Protein AF-A0A372LQ38-F1 (afdb_monomer)

Radius of gyration: 20.8 Å; Cα contacts (8 Å, |Δi|>4): 248; chains: 1; bounding box: 69×53×48 Å

Nearest PDB structures (foldseek):
  4fib-assembly1_A  TM=9.883E-01  e=1.047E-14  Bacillus subtilis subsp. subtilis str. 168
  4mdw-assembly1_A  TM=9.857E-01  e=1.819E-14  Bacillus subtilis subsp. subtilis str. 168
  2ky9-assembly1_A  TM=9.073E-01  e=4.483E-13  Bacillus subtilis
  1wj3-assembly1_A  TM=1.988E-01  e=1.276E+00  Homo sapiens

InterPro domains:
  IPR011438 Domain of unknown function DUF1541 [PF07563] (44-81)
  IPR011438 Domain of unknown function DUF1541 [PF07563] (94-144)

Mean predicted aligned error: 10.84 Å

pLDDT: mean 82.1, std 19.05, range [30.91, 98.69]

Solvent-accessible surface area (backbone atoms only — not comparable to full-atom values): 9388 Å² total; per-residue (Å²): 140,86,84,81,86,76,57,65,64,64,52,48,59,50,51,54,53,50,49,51,51,51,52,51,52,50,33,59,75,68,70,56,68,74,55,70,70,59,55,52,52,60,28,51,60,88,32,65,68,45,81,78,43,77,45,80,45,43,39,28,25,31,30,32,45,31,66,80,54,80,72,70,48,68,66,45,73,52,46,43,52,86,36,33,58,90,57,68,94,70,82,74,54,64,71,40,79,45,38,32,64,42,68,91,50,92,30,37,46,69,14,60,28,33,31,69,39,65,46,79,47,59,38,32,26,29,28,33,43,35,64,78,56,76,72,71,46,68,74,42,76,51,43,46,65,90,80,55,75,83,78,90,78,75,78,87,79,75,134

Foldseek 3Di:
DDDDPPCVVVVVVVVVVVVVVVVVVVCVVVVVPPPPQVVVCQQPVVWDKDFPDKDWFKWFQKWWAFQVGDDIDGRDDTDTQVQWPPRDRDDDDAQDWTAGCDPLDHRRHRIIIGGHDIDGAMWTFIWTATPVHDDIRHRDDTDGPVRDDDDPDDDPPDD

Secondary structure (DSSP, 8-state):
------THHHHHHHHHHHHHHHHHHHHHHTT----HHHHHHHHHTT--EEEEEEEEEEEEEEEE--TT-SSPEEEEEEEEGGGBTT--SSPPPTT-EEEB---SSTT-TT-EEEEEEEEEEEEEEEEE--TT-SSPEEEEEEEEGGG----S-------

Structure (mmCIF, N/CA/C/O backbone):
data_AF-A0A372LQ38-F1
#
_entry.id   AF-A0A372LQ38-F1
#
loop_
_atom_site.group_PDB
_atom_site.id
_atom_site.type_symbol
_atom_site.label_atom_id
_atom_site.label_alt_id
_atom_site.label_comp_id
_atom_site.label_asym_id
_atom_site.label_entity_id
_atom_site.label_seq_id
_atom_site.pdbx_PDB_ins_code
_atom_site.Cartn_x
_atom_site.Cartn_y
_atom_site.Cartn_z
_atom_site.occupancy
_atom_site.B_iso_or_equiv
_atom_site.auth_seq_id
_atom_site.auth_comp_id
_atom_site.auth_asym_id
_atom_site.auth_atom_id
_atom_site.pdbx_PDB_model_num
ATOM 1 N N . MET A 1 1 ? 55.542 -0.717 -21.250 1.00 41.38 1 MET A N 1
ATOM 2 C CA . MET A 1 1 ? 54.112 -1.071 -21.352 1.00 41.38 1 MET A CA 1
ATOM 3 C C . MET A 1 1 ? 53.350 0.115 -20.792 1.00 41.38 1 MET A C 1
ATOM 5 O O . MET A 1 1 ? 53.555 0.439 -19.631 1.00 41.38 1 MET A O 1
ATOM 9 N N . THR A 1 2 ? 52.625 0.840 -21.639 1.00 30.91 2 THR A N 1
ATOM 10 C CA . THR A 1 2 ? 52.005 2.127 -21.291 1.00 30.91 2 THR A CA 1
ATOM 11 C C . THR A 1 2 ? 50.496 1.926 -21.260 1.00 30.91 2 THR A C 1
ATOM 13 O O . THR A 1 2 ? 49.930 1.499 -22.263 1.00 30.91 2 THR A O 1
ATOM 16 N N . LEU A 1 3 ? 49.861 2.185 -20.116 1.00 42.00 3 LEU A N 1
ATOM 17 C CA . LEU A 1 3 ? 48.405 2.173 -19.960 1.00 42.00 3 LEU A CA 1
ATOM 18 C C . LEU A 1 3 ? 47.891 3.613 -20.042 1.00 42.00 3 LEU A C 1
ATOM 20 O O . LEU A 1 3 ? 48.423 4.498 -19.376 1.00 42.00 3 LEU A O 1
ATOM 24 N N . VAL A 1 4 ? 46.874 3.836 -20.873 1.00 45.78 4 VAL A N 1
ATOM 25 C CA . VAL A 1 4 ? 46.164 5.115 -20.982 1.00 45.78 4 VAL A CA 1
ATOM 26 C C . VAL A 1 4 ? 44.963 5.054 -20.042 1.00 45.78 4 VAL A C 1
ATOM 28 O O . VAL A 1 4 ? 44.127 4.162 -20.178 1.00 45.78 4 VAL A O 1
ATOM 31 N N . LEU A 1 5 ? 44.878 5.982 -19.084 1.00 44.47 5 LEU A N 1
ATOM 32 C CA . LEU A 1 5 ? 43.675 6.157 -18.271 1.00 44.47 5 LEU A CA 1
ATOM 33 C C . LEU A 1 5 ? 42.559 6.715 -19.158 1.00 44.47 5 LEU A C 1
ATOM 35 O O . LEU A 1 5 ? 42.638 7.849 -19.628 1.00 44.47 5 LEU A O 1
ATOM 39 N N . ASN A 1 6 ? 41.520 5.913 -19.381 1.00 48.53 6 ASN A N 1
ATOM 40 C CA . ASN A 1 6 ? 40.315 6.346 -20.072 1.00 48.53 6 ASN A CA 1
ATOM 41 C C . ASN A 1 6 ? 39.362 6.997 -19.056 1.00 48.53 6 ASN A C 1
ATOM 43 O O . ASN A 1 6 ? 38.498 6.340 -18.484 1.00 48.53 6 ASN A O 1
ATOM 47 N N . VAL A 1 7 ? 39.583 8.284 -18.779 1.00 51.53 7 VAL A N 1
ATOM 48 C CA . VAL A 1 7 ? 38.800 9.074 -17.806 1.00 51.53 7 VAL A CA 1
ATOM 49 C C . VAL A 1 7 ? 37.419 9.477 -18.342 1.00 51.53 7 VAL A C 1
ATOM 51 O O . VAL A 1 7 ? 36.613 10.018 -17.594 1.00 51.53 7 VAL A O 1
ATOM 54 N N . SER A 1 8 ? 37.129 9.222 -19.624 1.00 51.25 8 SER A N 1
ATOM 55 C CA . SER A 1 8 ? 35.902 9.678 -20.285 1.00 51.25 8 SER A CA 1
ATOM 56 C C . SER A 1 8 ? 34.632 9.064 -19.701 1.00 51.25 8 SER A C 1
ATOM 58 O O . SER A 1 8 ? 33.659 9.791 -19.544 1.00 51.25 8 SER A O 1
ATOM 60 N N . ASN A 1 9 ? 34.645 7.787 -19.301 1.00 46.69 9 ASN A N 1
ATOM 61 C CA . ASN A 1 9 ? 33.485 7.191 -18.623 1.00 46.69 9 ASN A CA 1
ATOM 62 C C . ASN A 1 9 ? 33.247 7.849 -17.256 1.00 46.69 9 ASN A C 1
ATOM 64 O O . ASN A 1 9 ? 32.128 8.222 -16.937 1.00 46.69 9 ASN A O 1
ATOM 68 N N . HIS A 1 10 ? 34.322 8.111 -16.507 1.00 50.03 10 HIS A N 1
ATOM 69 C CA . HIS A 1 10 ? 34.240 8.705 -15.172 1.00 50.03 10 HIS A CA 1
ATOM 70 C C . HIS A 1 10 ? 33.751 10.169 -15.185 1.00 50.03 10 HIS A C 1
ATOM 72 O O . HIS A 1 10 ? 33.212 10.651 -14.190 1.00 50.03 10 HIS A O 1
ATOM 78 N N . LEU A 1 11 ? 33.950 10.888 -16.297 1.00 44.06 11 LEU A N 1
ATOM 79 C CA . LEU A 1 11 ? 33.449 12.254 -16.491 1.00 44.06 11 LEU A CA 1
ATOM 80 C C . LEU A 1 11 ? 31.972 12.292 -16.907 1.00 44.06 11 LEU A C 1
ATOM 82 O O . LEU A 1 11 ? 31.288 13.251 -16.564 1.00 44.06 11 LEU A O 1
ATOM 86 N N . ILE A 1 12 ? 31.491 11.275 -17.629 1.00 53.12 12 ILE A N 1
ATOM 87 C CA . ILE A 1 12 ? 30.082 11.158 -18.032 1.00 53.12 12 ILE A CA 1
ATOM 88 C C . ILE A 1 12 ? 29.225 10.798 -16.816 1.00 53.12 12 ILE A C 1
ATOM 90 O O . ILE A 1 12 ? 28.270 11.511 -16.532 1.00 53.12 12 ILE A O 1
ATOM 94 N N . ASP A 1 13 ? 29.648 9.804 -16.029 1.00 47.69 13 ASP A N 1
ATOM 95 C CA . ASP A 1 13 ? 28.944 9.400 -14.802 1.00 47.69 13 ASP A CA 1
ATOM 96 C C . ASP A 1 13 ? 28.823 10.569 -13.801 1.00 47.69 13 ASP A C 1
ATOM 98 O O . ASP A 1 13 ? 27.818 10.724 -13.110 1.00 47.69 13 ASP A O 1
ATOM 102 N N . TYR A 1 14 ? 29.841 11.438 -13.749 1.00 54.41 14 TYR A N 1
ATOM 103 C CA . TYR A 1 14 ? 29.825 12.642 -12.914 1.00 54.41 14 TYR A CA 1
ATOM 104 C C . TYR A 1 14 ? 28.870 13.721 -13.447 1.00 54.41 14 TYR A C 1
ATOM 106 O O . TYR A 1 14 ? 28.232 14.418 -12.663 1.00 54.41 14 TYR A O 1
ATOM 114 N N . ALA A 1 15 ? 28.756 13.871 -14.768 1.00 51.50 15 ALA A N 1
ATOM 115 C CA . ALA A 1 15 ? 27.856 14.845 -15.379 1.00 51.50 15 ALA A CA 1
ATOM 116 C C . ALA A 1 15 ? 26.380 14.445 -15.227 1.00 51.50 15 ALA A C 1
ATOM 118 O O . ALA A 1 15 ? 25.557 15.313 -14.940 1.00 51.50 15 ALA A O 1
ATOM 119 N N . ASP A 1 16 ? 26.061 13.155 -15.356 1.00 56.25 16 ASP A N 1
ATOM 120 C CA . ASP A 1 16 ? 24.701 12.641 -15.155 1.00 56.25 16 ASP A CA 1
ATOM 121 C C . ASP A 1 16 ? 24.282 12.745 -13.680 1.00 56.25 16 ASP A C 1
ATOM 123 O O . ASP A 1 16 ? 23.203 13.254 -13.381 1.00 56.25 16 ASP A O 1
ATOM 127 N N . SER A 1 17 ? 25.178 12.399 -12.745 1.00 51.78 17 SER A N 1
ATOM 128 C CA . SER A 1 17 ? 24.930 12.563 -11.303 1.00 51.78 17 SER A CA 1
ATOM 129 C C . SER A 1 17 ? 24.706 14.027 -10.901 1.00 51.78 17 SER A C 1
ATOM 131 O O . SER A 1 17 ? 23.815 14.317 -10.104 1.00 51.78 17 SER A O 1
ATOM 133 N N . LEU A 1 18 ? 25.471 14.966 -11.469 1.00 60.25 18 LEU A N 1
ATOM 134 C CA . LEU A 1 18 ? 25.265 16.397 -11.228 1.00 60.25 18 LEU A CA 1
ATOM 135 C C . LEU A 1 18 ? 23.969 16.918 -11.858 1.00 60.25 18 LEU A C 1
ATOM 137 O O . LEU A 1 18 ? 23.352 17.834 -11.316 1.00 60.25 18 LEU A O 1
ATOM 141 N N . ALA A 1 19 ? 23.557 16.373 -13.004 1.00 61.44 19 ALA A N 1
ATOM 142 C CA . ALA A 1 19 ? 22.296 16.744 -13.634 1.00 61.44 19 ALA A CA 1
ATOM 143 C C . ALA A 1 19 ? 21.099 16.305 -12.779 1.00 61.44 19 ALA A C 1
ATOM 145 O O . ALA A 1 19 ? 20.180 17.103 -12.590 1.00 61.44 19 ALA A O 1
ATOM 146 N N . GLU A 1 20 ? 21.133 15.097 -12.210 1.00 64.19 20 GLU A N 1
ATOM 147 C CA . GLU A 1 20 ? 20.125 14.629 -11.250 1.00 64.19 20 GLU A CA 1
ATOM 148 C C . GLU A 1 20 ? 20.079 15.518 -10.000 1.00 64.19 20 GLU A C 1
ATOM 150 O O . GLU A 1 20 ? 19.007 15.999 -9.640 1.00 64.19 20 GLU A O 1
ATOM 155 N N . GLU A 1 21 ? 21.231 15.839 -9.399 1.00 65.06 21 GLU A N 1
ATOM 156 C CA . GLU A 1 21 ? 21.298 16.688 -8.198 1.00 65.06 21 GLU A CA 1
ATOM 157 C C . GLU A 1 21 ? 20.761 18.110 -8.453 1.00 65.06 21 GLU A C 1
ATOM 159 O O . GLU A 1 21 ? 20.059 18.682 -7.615 1.00 65.06 21 GLU A O 1
ATOM 164 N N . ILE A 1 22 ? 21.037 18.689 -9.629 1.00 68.31 22 ILE A N 1
ATOM 165 C CA . ILE A 1 22 ? 20.505 20.003 -10.023 1.00 68.31 22 ILE A CA 1
ATOM 166 C C . ILE A 1 22 ? 18.991 19.938 -10.237 1.00 68.31 22 ILE A C 1
ATOM 168 O O . ILE A 1 22 ? 18.281 20.850 -9.808 1.00 68.31 22 ILE A O 1
ATOM 172 N N . VAL A 1 23 ? 18.482 18.895 -10.894 1.00 67.25 23 VAL A N 1
ATOM 173 C CA . VAL A 1 23 ? 17.040 18.723 -11.122 1.00 67.25 23 VAL A CA 1
ATOM 174 C C . VAL A 1 23 ? 16.309 18.542 -9.792 1.00 67.25 23 VAL A C 1
ATOM 176 O O . VAL A 1 23 ? 15.322 19.241 -9.554 1.00 67.25 23 VAL A O 1
ATOM 179 N N . ASP A 1 24 ? 16.828 17.703 -8.898 1.00 62.91 24 ASP A N 1
ATOM 180 C CA . ASP A 1 24 ? 16.273 17.501 -7.557 1.00 62.91 24 ASP A CA 1
ATOM 181 C C . ASP A 1 24 ? 16.332 18.784 -6.720 1.00 62.91 24 ASP A C 1
ATOM 183 O O . ASP A 1 24 ? 15.339 19.171 -6.098 1.00 62.91 24 ASP A O 1
ATOM 187 N N . GLY A 1 25 ? 17.452 19.511 -6.767 1.00 64.56 25 GLY A N 1
ATOM 188 C CA . GLY A 1 25 ? 17.605 20.798 -6.090 1.00 64.56 25 GLY A CA 1
ATOM 189 C C . GLY A 1 25 ? 16.611 21.853 -6.586 1.00 64.56 25 GLY A C 1
ATOM 190 O O . GLY A 1 25 ? 16.020 22.582 -5.783 1.00 64.56 25 GLY A O 1
ATOM 191 N N . VAL A 1 26 ? 16.369 21.918 -7.899 1.00 63.25 26 VAL A N 1
ATOM 192 C CA . VAL A 1 26 ? 15.379 22.828 -8.494 1.00 63.25 26 VAL A CA 1
ATOM 193 C C . VAL A 1 26 ? 13.958 22.422 -8.095 1.00 63.25 26 VAL A C 1
ATOM 195 O O . VAL A 1 26 ? 13.204 23.284 -7.641 1.00 63.25 26 VAL A O 1
ATOM 198 N N . LEU A 1 27 ? 13.601 21.137 -8.175 1.00 58.72 27 LEU A N 1
ATOM 199 C CA . LEU A 1 27 ? 12.281 20.629 -7.776 1.00 58.72 27 LEU A CA 1
ATOM 200 C C . LEU A 1 27 ? 11.974 20.925 -6.303 1.00 58.72 27 LEU A C 1
ATOM 202 O O . LEU A 1 27 ? 10.906 21.461 -5.988 1.00 58.72 27 LEU A O 1
ATOM 206 N N . HIS A 1 28 ? 12.939 20.670 -5.418 1.00 57.31 28 HIS A N 1
ATOM 207 C CA . HIS A 1 28 ? 12.816 20.950 -3.990 1.00 57.31 28 HIS A CA 1
ATOM 208 C C . HIS A 1 28 ? 12.699 22.460 -3.717 1.00 57.31 28 HIS A C 1
ATOM 210 O O . HIS A 1 28 ? 11.835 22.897 -2.954 1.00 57.31 28 HIS A O 1
ATOM 216 N N . SER A 1 29 ? 13.480 23.298 -4.414 1.00 52.66 29 SER A N 1
ATOM 217 C CA . SER A 1 29 ? 13.395 24.764 -4.284 1.00 52.66 29 SER A CA 1
ATOM 218 C C . SER A 1 29 ? 12.052 25.344 -4.748 1.00 52.66 29 SER A C 1
ATOM 220 O O . SER A 1 29 ? 11.601 26.368 -4.229 1.00 52.66 29 SER A O 1
ATOM 222 N N . MET A 1 30 ? 11.381 24.670 -5.687 1.00 59.19 30 MET A N 1
ATOM 223 C CA . MET A 1 30 ? 10.063 25.051 -6.194 1.00 59.19 30 MET A CA 1
ATOM 224 C C . MET A 1 30 ? 8.905 24.483 -5.358 1.00 59.19 30 MET A C 1
ATOM 226 O O . MET A 1 30 ? 7.751 24.750 -5.691 1.00 59.19 30 MET A O 1
ATOM 230 N N . LYS A 1 31 ? 9.184 23.728 -4.278 1.00 52.81 31 LYS A N 1
ATOM 231 C CA . LYS A 1 31 ? 8.193 22.932 -3.522 1.00 52.81 31 LYS A CA 1
ATOM 232 C C . LYS A 1 31 ? 7.341 22.029 -4.421 1.00 52.81 31 LYS A C 1
ATOM 234 O O . LYS A 1 31 ? 6.197 21.721 -4.098 1.00 52.81 31 LYS A O 1
ATOM 239 N N . LEU A 1 32 ? 7.884 21.629 -5.566 1.00 50.25 32 LEU A N 1
ATOM 240 C CA . LEU A 1 32 ? 7.255 20.675 -6.468 1.00 50.25 32 LEU A CA 1
ATOM 241 C C . LEU A 1 32 ? 7.757 19.286 -6.084 1.00 50.25 32 LEU A C 1
ATOM 243 O O . LEU A 1 32 ? 8.440 18.613 -6.853 1.00 50.25 32 LEU A O 1
ATOM 247 N N . GLU A 1 33 ? 7.459 18.871 -4.856 1.00 59.31 33 GLU A N 1
ATOM 248 C CA . GLU A 1 33 ? 7.638 17.478 -4.474 1.00 59.31 33 GLU A CA 1
ATOM 249 C C . GLU A 1 33 ? 6.473 16.700 -5.073 1.00 59.31 33 GLU A C 1
ATOM 251 O O . GLU A 1 33 ? 5.347 16.763 -4.588 1.00 59.31 33 GLU A O 1
ATOM 256 N N . ILE A 1 34 ? 6.737 16.006 -6.182 1.00 63.06 34 ILE A N 1
ATOM 257 C CA . ILE A 1 34 ? 5.795 15.017 -6.708 1.00 63.06 34 ILE A CA 1
ATOM 258 C C . ILE A 1 34 ? 5.594 13.984 -5.590 1.00 63.06 34 ILE A C 1
ATOM 260 O O . ILE A 1 34 ? 6.599 13.390 -5.168 1.00 63.06 34 ILE A O 1
ATOM 264 N N . PRO A 1 35 ? 4.356 13.767 -5.103 1.00 69.88 35 PRO A N 1
ATOM 265 C CA . PRO A 1 35 ? 4.084 12.795 -4.056 1.00 69.88 35 PRO A CA 1
ATOM 266 C C . PRO A 1 35 ? 4.719 11.449 -4.401 1.00 69.88 35 PRO A C 1
ATOM 268 O O . PRO A 1 35 ? 4.655 11.001 -5.548 1.00 69.88 35 PRO A O 1
ATOM 271 N N . GLN A 1 36 ? 5.338 10.789 -3.419 1.00 69.81 36 GLN A N 1
ATOM 272 C CA . GLN A 1 36 ? 6.037 9.516 -3.636 1.00 69.81 36 GLN A CA 1
ATOM 273 C C . GLN A 1 36 ? 5.151 8.482 -4.357 1.00 69.81 36 GLN A C 1
ATOM 275 O O . GLN A 1 36 ? 5.620 7.792 -5.260 1.00 69.81 36 GLN A O 1
ATOM 280 N N . LEU A 1 37 ? 3.855 8.470 -4.032 1.00 68.06 37 LEU A N 1
ATOM 281 C CA . LEU A 1 37 ? 2.839 7.640 -4.677 1.00 68.06 37 LEU A CA 1
ATOM 282 C C . LEU A 1 37 ? 2.731 7.879 -6.197 1.00 68.06 37 LEU A C 1
ATOM 284 O O . LEU A 1 37 ? 2.647 6.928 -6.971 1.00 68.06 37 LEU A O 1
ATOM 288 N N . GLU A 1 38 ? 2.764 9.135 -6.651 1.00 69.12 38 GLU A N 1
ATOM 289 C CA . GLU A 1 38 ? 2.682 9.464 -8.082 1.00 69.12 38 GLU A CA 1
ATOM 290 C C . GLU A 1 38 ? 3.960 9.060 -8.827 1.00 69.12 38 GLU A C 1
ATOM 292 O O . GLU A 1 38 ? 3.899 8.583 -9.965 1.00 69.12 38 GLU A O 1
ATOM 297 N N . LYS A 1 39 ? 5.125 9.192 -8.176 1.00 73.62 39 LYS A N 1
ATOM 298 C CA . LYS A 1 39 ? 6.401 8.718 -8.734 1.00 73.62 39 LYS A CA 1
ATOM 299 C C . LYS A 1 39 ? 6.377 7.205 -8.950 1.00 73.62 39 LYS A C 1
ATOM 301 O O . LYS A 1 39 ? 6.825 6.734 -9.993 1.00 73.62 39 LYS A O 1
ATOM 306 N N . GLU A 1 40 ? 5.847 6.442 -7.999 1.00 75.00 40 GLU A N 1
ATOM 307 C CA . GLU A 1 40 ? 5.742 4.984 -8.108 1.00 75.00 40 GLU A CA 1
ATOM 308 C C . GLU A 1 40 ? 4.838 4.557 -9.272 1.00 75.00 40 GLU A C 1
ATOM 310 O O . GLU A 1 40 ? 5.264 3.790 -10.140 1.00 75.00 40 GLU A O 1
ATOM 315 N N . GLN A 1 41 ? 3.647 5.152 -9.381 1.00 76.31 41 GLN A N 1
ATOM 316 C CA . GLN A 1 41 ? 2.724 4.889 -10.490 1.00 76.31 41 GLN A CA 1
ATOM 317 C C . GLN A 1 41 ? 3.343 5.212 -11.857 1.00 76.31 41 GLN A C 1
ATOM 319 O O . GLN A 1 41 ? 3.189 4.443 -12.811 1.00 76.31 41 GLN A O 1
ATOM 324 N N . ALA A 1 42 ? 4.082 6.321 -11.964 1.00 79.50 42 ALA A N 1
ATOM 325 C CA . ALA A 1 42 ? 4.763 6.700 -13.200 1.00 79.50 42 ALA A CA 1
ATOM 326 C C . ALA A 1 42 ? 5.829 5.674 -13.623 1.00 79.50 42 ALA A C 1
ATOM 328 O O . ALA A 1 42 ? 5.962 5.397 -14.814 1.00 79.50 42 ALA A O 1
ATOM 329 N N . ARG A 1 43 ? 6.547 5.074 -12.663 1.00 84.06 43 ARG A N 1
ATOM 330 C CA . ARG A 1 43 ? 7.577 4.050 -12.919 1.00 84.06 43 ARG A CA 1
ATOM 331 C C . ARG A 1 43 ? 6.995 2.721 -13.398 1.00 84.06 43 ARG A C 1
ATOM 333 O O . ARG A 1 43 ? 7.658 2.012 -14.154 1.00 84.06 43 ARG A O 1
ATOM 340 N N . MET A 1 44 ? 5.800 2.370 -12.928 1.00 88.06 44 MET A N 1
ATOM 341 C CA . MET A 1 44 ? 5.145 1.088 -13.216 1.00 88.06 44 MET A CA 1
ATOM 342 C C . MET A 1 44 ? 4.305 1.107 -14.491 1.00 88.06 44 MET A C 1
ATOM 344 O O . MET A 1 44 ? 4.090 0.064 -15.106 1.00 88.06 44 MET A O 1
ATOM 348 N N . LYS A 1 45 ? 3.810 2.276 -14.907 1.00 87.50 45 LYS A N 1
ATOM 349 C CA . LYS A 1 45 ? 2.903 2.383 -16.052 1.00 87.50 45 LYS A CA 1
ATOM 350 C C . LYS A 1 45 ? 3.548 1.841 -17.332 1.00 87.50 45 LYS A C 1
ATOM 352 O O . LYS A 1 45 ? 4.490 2.432 -17.856 1.00 87.50 45 LYS A O 1
ATOM 357 N N . GLY A 1 46 ? 2.992 0.743 -17.847 1.00 88.94 46 GLY A N 1
ATOM 358 C CA . GLY A 1 46 ? 3.475 0.062 -19.053 1.00 88.94 46 GLY A CA 1
ATOM 359 C C . GLY A 1 46 ? 4.749 -0.762 -18.851 1.00 88.94 46 GLY A C 1
ATOM 360 O O . GLY A 1 46 ? 5.322 -1.222 -19.835 1.00 88.94 46 GLY A O 1
ATOM 361 N N . ALA A 1 47 ? 5.212 -0.932 -17.610 1.00 91.62 47 ALA A N 1
ATOM 362 C CA . ALA A 1 47 ? 6.353 -1.781 -17.311 1.00 91.62 47 ALA A CA 1
ATOM 363 C C . ALA A 1 47 ? 5.997 -3.252 -17.540 1.00 91.62 47 ALA A C 1
ATOM 365 O O . ALA A 1 47 ? 4.949 -3.727 -17.101 1.00 91.62 47 ALA A O 1
ATOM 366 N N . GLU A 1 48 ? 6.901 -3.993 -18.178 1.00 91.25 48 GLU A N 1
ATOM 367 C CA . GLU A 1 48 ? 6.803 -5.447 -18.208 1.00 91.25 48 GLU A CA 1
ATOM 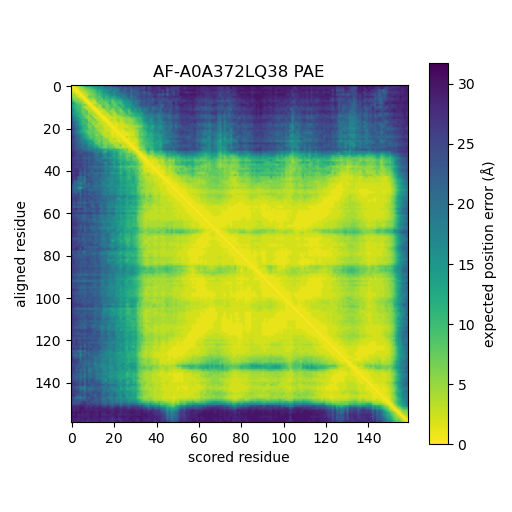368 C C . GLU A 1 48 ? 7.073 -6.002 -16.806 1.00 91.25 48 GLU A C 1
ATOM 370 O O . GLU A 1 48 ? 8.126 -5.753 -16.203 1.00 91.25 48 GLU A O 1
ATOM 375 N N . ALA A 1 49 ? 6.106 -6.761 -16.296 1.00 93.56 49 ALA A N 1
ATOM 376 C CA . ALA A 1 49 ? 6.134 -7.341 -14.966 1.00 93.56 49 ALA A CA 1
ATOM 377 C C . ALA A 1 49 ? 6.081 -8.874 -15.027 1.00 93.56 49 ALA A C 1
ATOM 379 O O . ALA A 1 49 ? 5.460 -9.472 -15.905 1.00 93.56 49 ALA A O 1
ATOM 380 N N . THR A 1 50 ? 6.731 -9.528 -14.071 1.00 95.62 50 THR A N 1
ATOM 381 C CA . THR A 1 50 ? 6.667 -10.974 -13.844 1.00 95.62 50 THR A CA 1
ATOM 382 C C . THR A 1 50 ? 5.990 -11.218 -12.505 1.00 95.62 50 THR A C 1
ATOM 384 O O . THR A 1 50 ? 6.474 -10.736 -11.485 1.00 95.62 50 THR A O 1
ATOM 387 N N . ILE A 1 51 ? 4.903 -11.989 -12.492 1.00 95.75 51 ILE A N 1
ATOM 388 C CA . ILE A 1 51 ? 4.250 -12.409 -11.249 1.00 95.75 51 ILE A CA 1
ATOM 389 C C . ILE A 1 51 ? 5.167 -13.400 -10.526 1.00 95.75 51 ILE A C 1
ATOM 391 O O . ILE A 1 51 ? 5.507 -14.450 -11.071 1.00 95.75 51 ILE A O 1
ATOM 395 N N . VAL A 1 52 ? 5.563 -13.060 -9.301 1.00 97.06 52 VAL A N 1
ATOM 396 C CA . VAL A 1 52 ? 6.411 -13.893 -8.430 1.00 97.06 52 VAL A CA 1
ATOM 397 C C . VAL A 1 52 ? 5.642 -14.467 -7.237 1.00 97.06 52 VAL A C 1
ATOM 399 O O . VAL A 1 52 ? 6.133 -15.377 -6.572 1.00 97.06 52 VAL A O 1
ATOM 402 N N . GLY A 1 53 ? 4.418 -13.991 -6.997 1.00 95.38 53 GLY A N 1
ATOM 403 C CA . GLY A 1 53 ? 3.495 -14.536 -6.007 1.00 95.38 53 GLY A CA 1
ATOM 404 C C . GLY A 1 53 ? 2.056 -14.109 -6.284 1.00 95.38 53 GLY A C 1
ATOM 405 O O . GLY A 1 53 ? 1.827 -13.041 -6.850 1.00 95.38 53 GLY A O 1
ATOM 406 N N . ALA A 1 54 ? 1.104 -14.950 -5.890 1.00 96.69 54 ALA A N 1
ATOM 407 C CA . ALA A 1 54 ? -0.330 -14.692 -5.976 1.00 96.69 54 ALA A CA 1
ATOM 408 C C . ALA A 1 54 ? -0.993 -15.191 -4.690 1.00 96.69 54 ALA A C 1
ATOM 410 O O . ALA A 1 54 ? -0.708 -16.309 -4.249 1.00 96.69 54 ALA A O 1
ATOM 411 N N . TYR A 1 55 ? -1.842 -14.363 -4.091 1.00 95.44 55 TYR A N 1
ATOM 412 C CA . TYR A 1 55 ? -2.431 -14.617 -2.780 1.00 95.44 55 TYR A CA 1
ATOM 413 C C . TYR A 1 55 ? -3.897 -14.196 -2.781 1.00 95.44 55 TYR A C 1
ATOM 415 O O . TYR A 1 55 ? -4.227 -13.117 -3.264 1.00 95.44 55 TYR A O 1
ATOM 423 N N . ASP A 1 56 ? -4.766 -15.024 -2.211 1.00 96.88 56 ASP A N 1
ATOM 424 C CA . ASP A 1 56 ? -6.158 -14.652 -1.964 1.00 96.88 56 ASP A CA 1
ATOM 425 C C . ASP A 1 56 ? -6.261 -14.063 -0.557 1.00 96.88 56 ASP A C 1
ATOM 427 O O . ASP A 1 56 ? -6.022 -14.754 0.433 1.00 96.88 56 ASP A O 1
ATOM 431 N N . THR A 1 57 ? -6.598 -12.781 -0.464 1.00 97.19 57 THR A N 1
ATOM 432 C CA . THR A 1 57 ? -6.716 -12.060 0.811 1.00 97.19 57 THR A CA 1
ATOM 433 C C . THR A 1 57 ? -7.732 -10.922 0.682 1.00 97.19 57 THR A C 1
ATOM 435 O O . THR A 1 57 ? -8.355 -10.737 -0.367 1.00 97.19 57 THR A O 1
ATOM 438 N N . THR A 1 58 ? -7.964 -10.185 1.766 1.00 97.75 58 THR A N 1
ATOM 439 C CA . THR A 1 58 ? -8.640 -8.888 1.678 1.00 97.75 58 THR A CA 1
ATOM 440 C C . THR A 1 58 ? -7.601 -7.803 1.456 1.00 97.75 58 THR A C 1
ATOM 442 O O . THR A 1 58 ? -6.647 -7.688 2.224 1.00 97.75 58 THR A O 1
ATOM 445 N N . VAL A 1 59 ? -7.805 -7.008 0.414 1.00 97.56 59 VAL A N 1
ATOM 446 C CA . VAL A 1 59 ? -6.992 -5.845 0.077 1.00 97.56 59 VAL A CA 1
ATOM 447 C C . VAL A 1 59 ? -7.708 -4.578 0.531 1.00 97.56 59 VAL A C 1
ATOM 449 O O . VAL A 1 59 ? -8.940 -4.484 0.483 1.00 97.56 59 VAL A O 1
ATOM 452 N N . TYR A 1 60 ? -6.928 -3.588 0.944 1.00 98.06 60 TYR A N 1
ATOM 453 C CA . TYR A 1 60 ? -7.424 -2.304 1.409 1.00 98.06 60 TYR A CA 1
ATOM 454 C C . TYR A 1 60 ? -6.713 -1.157 0.708 1.00 98.06 60 TYR A C 1
ATOM 456 O O . TYR A 1 60 ? -5.489 -1.173 0.543 1.00 98.06 60 TYR A O 1
ATOM 464 N N . ALA A 1 61 ? -7.484 -0.129 0.359 1.00 97.50 61 ALA A N 1
ATOM 465 C CA . ALA A 1 61 ? -6.924 1.205 0.205 1.00 97.50 61 ALA A CA 1
ATOM 466 C C . ALA A 1 61 ? -7.015 1.923 1.549 1.00 97.50 61 ALA A C 1
ATOM 468 O O . ALA A 1 61 ? -8.059 1.856 2.207 1.00 97.50 61 ALA A O 1
ATOM 469 N N . VAL A 1 62 ? -5.938 2.591 1.956 1.00 97.94 62 VAL A N 1
ATOM 470 C CA . VAL A 1 62 ? -5.852 3.225 3.274 1.00 97.94 62 VAL A CA 1
ATOM 471 C C . VAL A 1 62 ? -5.363 4.662 3.211 1.00 97.94 62 VAL A C 1
ATOM 473 O O . VAL A 1 62 ? -4.541 5.037 2.374 1.00 97.94 62 VAL A O 1
ATOM 476 N N . SER A 1 63 ? -5.820 5.457 4.170 1.00 97.69 63 SER A N 1
ATOM 477 C CA . SER A 1 63 ? -5.381 6.832 4.373 1.00 97.69 63 SER A CA 1
ATOM 478 C C . SER A 1 63 ? -4.698 6.964 5.728 1.00 97.69 63 SER A C 1
ATOM 480 O O . SER A 1 63 ? -5.300 6.641 6.750 1.00 97.69 63 SER A O 1
ATOM 482 N N . TYR A 1 64 ? -3.469 7.477 5.769 1.00 97.06 64 TYR A N 1
ATOM 483 C CA . TYR A 1 64 ? -2.670 7.553 6.996 1.00 97.06 64 TYR A CA 1
ATOM 484 C C . TYR A 1 64 ? -1.724 8.755 7.002 1.00 97.06 64 TYR A C 1
ATOM 486 O O . TYR A 1 64 ? -1.375 9.308 5.960 1.00 97.06 64 TYR A O 1
ATOM 494 N N . THR A 1 65 ? -1.298 9.160 8.195 1.00 95.69 65 THR A N 1
ATOM 495 C CA . THR A 1 65 ? -0.209 10.130 8.363 1.00 95.69 65 THR A CA 1
ATOM 496 C C . THR A 1 65 ? 1.070 9.363 8.701 1.00 95.69 65 THR A C 1
ATOM 498 O O . THR A 1 65 ? 1.032 8.583 9.658 1.00 95.69 65 THR A O 1
ATOM 501 N N . PRO A 1 66 ? 2.183 9.554 7.967 1.00 96.38 66 PRO A N 1
ATOM 502 C CA . PRO A 1 66 ? 3.421 8.835 8.245 1.00 96.38 66 PRO A CA 1
ATOM 503 C C . PRO A 1 66 ? 3.931 9.080 9.670 1.00 96.38 66 PRO A C 1
ATOM 505 O O . PRO A 1 66 ? 3.823 10.183 10.212 1.00 96.38 66 PRO A O 1
ATOM 508 N N . THR A 1 67 ? 4.523 8.060 10.286 1.00 97.19 67 THR A N 1
ATOM 509 C CA . THR A 1 67 ? 5.093 8.133 11.643 1.00 97.19 67 THR A CA 1
ATOM 510 C C . THR A 1 67 ? 6.312 9.049 11.727 1.00 97.19 67 THR A C 1
ATOM 512 O O . THR A 1 67 ? 6.610 9.584 12.795 1.00 97.19 67 THR A O 1
ATOM 515 N N . THR A 1 68 ? 6.979 9.283 10.599 1.00 94.31 68 THR A N 1
ATOM 516 C CA . THR A 1 68 ? 8.072 10.247 10.425 1.00 94.31 68 THR A CA 1
ATOM 517 C C . THR A 1 68 ? 7.583 11.699 10.307 1.00 94.31 68 THR A C 1
ATOM 519 O O . THR A 1 68 ? 8.398 12.621 10.316 1.00 94.31 68 THR A O 1
ATOM 522 N N . GLY A 1 69 ? 6.264 11.926 10.265 1.00 89.94 69 GLY A N 1
ATOM 523 C CA . GLY A 1 69 ? 5.644 13.223 9.994 1.00 89.94 69 GLY A CA 1
ATOM 524 C C . GLY A 1 69 ? 5.419 13.466 8.498 1.00 89.94 69 GLY A C 1
ATOM 525 O O . GLY A 1 69 ? 5.609 12.579 7.675 1.00 89.94 69 GLY A O 1
ATOM 526 N N . GLY A 1 70 ? 4.991 14.678 8.139 1.00 87.88 70 GLY A N 1
ATOM 527 C CA . GLY A 1 70 ? 4.708 15.052 6.748 1.00 87.88 70 GLY A CA 1
ATOM 528 C C . GLY A 1 70 ? 3.219 15.078 6.403 1.00 87.88 70 GLY A C 1
ATOM 529 O O . GLY A 1 70 ? 2.357 15.134 7.286 1.00 87.88 70 GLY A O 1
ATOM 530 N N . GLU A 1 71 ? 2.925 15.117 5.104 1.00 88.94 71 GLU A N 1
ATOM 531 C CA . GLU A 1 71 ? 1.553 15.182 4.605 1.00 88.94 71 GLU A CA 1
ATOM 532 C C . GLU A 1 71 ? 0.825 13.843 4.753 1.00 88.94 71 GLU A C 1
ATOM 534 O O . GLU A 1 71 ? 1.419 12.765 4.730 1.00 88.94 71 GLU A O 1
ATOM 539 N N . LYS A 1 72 ? -0.499 13.922 4.907 1.00 92.19 72 LYS A N 1
ATOM 540 C CA . LYS A 1 72 ? -1.351 12.737 4.955 1.00 92.19 72 LYS A CA 1
ATOM 541 C C . LYS A 1 72 ? -1.338 12.052 3.588 1.00 92.19 72 LYS A C 1
ATOM 543 O O . LYS A 1 72 ? -1.729 12.654 2.590 1.00 92.19 72 LYS A O 1
ATOM 548 N N . VAL A 1 73 ? -0.977 10.776 3.567 1.00 93.06 73 VAL A N 1
ATOM 549 C CA . VAL A 1 73 ? -1.142 9.915 2.398 1.00 93.06 73 VAL A CA 1
ATOM 550 C C . VAL A 1 73 ? -2.610 9.504 2.328 1.00 93.06 73 VAL A C 1
ATOM 552 O O . VAL A 1 73 ? -3.193 9.077 3.328 1.00 93.06 73 VAL A O 1
ATOM 555 N N . THR A 1 74 ? -3.227 9.658 1.159 1.00 93.88 74 THR A N 1
ATOM 556 C CA . THR A 1 74 ? -4.644 9.330 0.956 1.00 93.88 74 THR A CA 1
ATOM 557 C C . THR A 1 74 ? -4.799 8.235 -0.084 1.00 93.88 74 THR A C 1
ATOM 559 O O . THR A 1 74 ? -4.096 8.254 -1.093 1.00 93.88 74 THR A O 1
ATOM 562 N N . ASN A 1 75 ? -5.716 7.293 0.163 1.00 93.56 75 ASN A N 1
ATOM 563 C CA . ASN A 1 75 ? -6.059 6.212 -0.762 1.00 93.56 75 ASN A CA 1
ATOM 564 C C . ASN A 1 75 ? -4.826 5.423 -1.262 1.00 93.56 75 ASN A C 1
ATOM 566 O O . ASN A 1 75 ? -4.724 5.102 -2.448 1.00 93.56 75 ASN A O 1
ATOM 570 N N . HIS A 1 76 ? -3.870 5.146 -0.368 1.00 94.38 76 HIS A N 1
ATOM 571 C CA . HIS A 1 76 ? -2.700 4.327 -0.674 1.00 94.38 76 HIS A CA 1
ATOM 572 C C . HIS A 1 76 ? -3.146 2.896 -0.951 1.00 94.38 76 HIS A C 1
ATOM 574 O O . HIS A 1 76 ? -3.827 2.283 -0.126 1.00 94.38 76 HIS A O 1
ATOM 580 N N . LYS A 1 77 ? -2.749 2.384 -2.114 1.00 93.50 77 LYS A N 1
ATOM 581 C CA . LYS A 1 77 ? -3.083 1.054 -2.602 1.00 93.50 77 LYS A CA 1
ATOM 582 C C . LYS A 1 77 ? -1.798 0.253 -2.807 1.00 93.50 77 LYS A C 1
ATOM 584 O O . LYS A 1 77 ? -0.876 0.775 -3.421 1.00 93.50 77 LYS A O 1
ATOM 589 N N . TRP A 1 78 ? -1.694 -0.977 -2.329 1.00 95.00 78 TRP A N 1
ATOM 590 C CA . TRP A 1 78 ? -2.623 -1.708 -1.456 1.00 95.00 78 TRP A CA 1
ATOM 591 C C . TRP A 1 78 ? -1.901 -2.115 -0.174 1.00 95.00 78 TRP A C 1
ATOM 593 O O . TRP A 1 78 ? -0.681 -2.254 -0.159 1.00 95.00 78 TRP A O 1
ATOM 603 N N . VAL A 1 79 ? -2.664 -2.327 0.893 1.00 97.31 79 VAL A N 1
ATOM 604 C CA . VAL A 1 79 ? -2.235 -3.144 2.038 1.00 97.31 79 VAL A CA 1
ATOM 605 C C . VAL A 1 79 ? -3.165 -4.342 2.149 1.00 97.31 79 VAL A C 1
ATOM 607 O O . VAL A 1 79 ? -4.336 -4.241 1.773 1.00 97.31 79 VAL A O 1
ATOM 610 N N . ILE A 1 80 ? -2.668 -5.469 2.644 1.00 97.50 80 ILE A N 1
ATOM 611 C CA . ILE A 1 80 ? -3.466 -6.693 2.809 1.00 97.50 80 ILE A CA 1
ATOM 612 C C . ILE A 1 80 ? -3.846 -6.930 4.273 1.00 97.50 80 ILE A C 1
ATOM 614 O O . ILE A 1 80 ? -3.296 -6.292 5.169 1.00 97.50 80 ILE A O 1
ATOM 618 N N . GLN A 1 81 ? -4.785 -7.841 4.542 1.00 97.62 81 GLN A N 1
ATOM 619 C CA . GLN A 1 81 ? -5.188 -8.210 5.909 1.00 97.62 81 GLN A CA 1
ATOM 620 C C . GLN A 1 81 ? -3.980 -8.526 6.799 1.00 97.62 81 GLN A C 1
ATOM 622 O O . GLN A 1 81 ? -3.908 -8.070 7.938 1.00 97.62 81 GLN A O 1
ATOM 627 N N . GLU A 1 82 ? -3.008 -9.252 6.258 1.00 96.19 82 GLU A N 1
ATOM 628 C CA . GLU A 1 82 ? -1.792 -9.681 6.944 1.00 96.19 82 GLU A CA 1
ATOM 629 C C . GLU A 1 82 ? -0.798 -8.534 7.217 1.00 96.19 82 GLU A C 1
ATOM 631 O O . GLU A 1 82 ? 0.067 -8.668 8.086 1.00 96.19 82 GLU A O 1
ATOM 636 N N . ASP A 1 83 ? -0.940 -7.394 6.533 1.00 97.19 83 ASP A N 1
ATOM 637 C CA . ASP A 1 83 ? -0.131 -6.189 6.761 1.00 97.19 83 ASP A CA 1
ATOM 638 C C . ASP A 1 83 ? -0.623 -5.377 7.965 1.00 97.19 83 ASP A C 1
ATOM 640 O O . ASP A 1 83 ? 0.045 -4.434 8.402 1.00 97.19 83 ASP A O 1
ATOM 644 N N . LEU A 1 84 ? -1.797 -5.706 8.508 1.00 97.94 84 LEU A N 1
ATOM 645 C CA . LEU A 1 84 ? -2.417 -4.987 9.611 1.00 97.94 84 LEU A CA 1
ATOM 646 C C . LEU A 1 84 ? -2.046 -5.635 10.945 1.00 97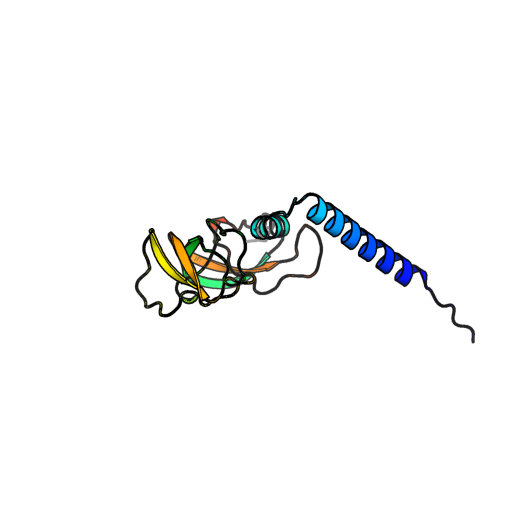.94 84 LEU A C 1
ATOM 648 O O . LEU A 1 84 ? -2.066 -6.854 11.128 1.00 97.94 84 LEU A O 1
ATOM 652 N N . LYS A 1 85 ? -1.685 -4.800 11.917 1.00 97.25 85 LYS A N 1
ATOM 653 C CA . LYS A 1 85 ? -1.302 -5.269 13.244 1.00 97.25 85 LYS A CA 1
ATOM 654 C C . LYS A 1 85 ? -2.496 -5.926 13.941 1.00 97.25 85 LYS A C 1
ATOM 656 O O . LYS A 1 85 ? -3.572 -5.340 14.003 1.00 97.25 85 LYS A O 1
ATOM 661 N N . ASP A 1 86 ? -2.255 -7.099 14.529 1.00 94.00 86 ASP A N 1
ATOM 662 C CA . ASP A 1 86 ? -3.241 -7.874 15.295 1.00 94.00 86 ASP A CA 1
ATOM 663 C C . ASP A 1 86 ? -4.492 -8.268 14.477 1.00 94.00 86 ASP A C 1
ATOM 665 O O . ASP A 1 86 ? -5.548 -8.559 15.045 1.00 94.00 86 ASP A O 1
ATOM 669 N N . ALA A 1 87 ? -4.373 -8.299 13.145 1.00 93.69 87 ALA A N 1
ATOM 670 C CA . ALA A 1 87 ? -5.439 -8.741 12.263 1.00 93.69 87 ALA A CA 1
ATOM 671 C C . ALA A 1 87 ? -5.777 -10.218 12.501 1.00 93.69 87 ALA A C 1
ATOM 673 O O . ALA A 1 87 ? -4.901 -11.084 12.534 1.00 93.69 87 ALA A O 1
ATOM 674 N N . GLY A 1 88 ? -7.068 -10.499 12.680 1.00 93.62 88 GLY A N 1
ATOM 675 C CA . GLY A 1 88 ? -7.604 -11.860 12.657 1.00 93.62 88 GLY A CA 1
ATOM 676 C C . GLY A 1 88 ? -8.099 -12.243 11.263 1.00 93.62 88 GLY A C 1
ATOM 677 O O . GLY A 1 88 ? -7.865 -11.535 10.290 1.00 93.62 88 GLY A O 1
ATOM 678 N N . ASP A 1 89 ? -8.884 -13.314 11.178 1.00 92.19 89 ASP A N 1
ATOM 679 C CA . ASP A 1 89 ? -9.427 -13.796 9.897 1.00 92.19 89 ASP A CA 1
ATOM 680 C C . ASP A 1 89 ? -10.628 -12.976 9.389 1.00 92.19 89 ASP A C 1
ATOM 682 O O . ASP A 1 89 ? -11.110 -13.185 8.278 1.00 92.19 89 ASP A O 1
ATOM 686 N N . THR A 1 90 ? -11.175 -12.076 10.216 1.00 96.12 90 THR A N 1
ATOM 687 C CA . THR A 1 90 ? -12.324 -11.242 9.838 1.00 96.12 90 THR A CA 1
ATOM 688 C C . THR A 1 90 ? -11.843 -9.943 9.192 1.00 96.12 90 THR A C 1
ATOM 690 O O . THR A 1 90 ? -11.131 -9.185 9.857 1.00 96.12 90 THR A O 1
ATOM 693 N N . PRO A 1 91 ? -12.259 -9.646 7.948 1.00 97.06 91 PRO A N 1
ATOM 694 C CA . PRO A 1 91 ? -11.903 -8.401 7.282 1.00 97.06 91 PRO A CA 1
ATOM 695 C C . PRO A 1 91 ? -12.412 -7.152 8.010 1.00 97.06 91 PRO A C 1
ATOM 697 O O . PRO A 1 91 ? -13.519 -7.147 8.565 1.00 97.06 91 PRO A O 1
ATOM 700 N N . TYR A 1 92 ? -11.622 -6.083 7.954 1.00 97.94 92 TYR A N 1
ATOM 701 C CA . TYR A 1 92 ? -12.007 -4.753 8.423 1.00 97.94 92 TYR A CA 1
ATOM 702 C C . TYR A 1 92 ? -12.987 -4.089 7.452 1.00 97.94 92 TYR A C 1
ATOM 704 O O . TYR A 1 92 ? -13.068 -4.427 6.268 1.00 97.94 92 TYR A O 1
ATOM 712 N N . LYS A 1 93 ? -13.760 -3.130 7.957 1.00 97.94 93 LYS A N 1
ATOM 713 C CA . LYS A 1 93 ? -14.760 -2.383 7.192 1.00 97.94 93 LYS A CA 1
ATOM 714 C C . LYS A 1 93 ? -14.255 -0.987 6.861 1.00 97.94 93 LYS A C 1
ATOM 716 O O . LYS A 1 93 ? -13.406 -0.428 7.545 1.00 97.94 93 LYS A O 1
ATOM 721 N N . VAL A 1 94 ? -14.848 -0.396 5.828 1.00 98.44 94 VAL A N 1
ATOM 722 C CA . VAL A 1 94 ? -14.628 1.014 5.488 1.00 98.44 94 VAL A CA 1
ATOM 723 C C . VAL A 1 94 ? -14.924 1.901 6.698 1.00 98.44 94 VAL A C 1
ATOM 725 O O . VAL A 1 94 ? -15.988 1.790 7.311 1.00 98.44 94 VAL A O 1
ATOM 728 N N . GLY A 1 95 ? -13.987 2.793 7.008 1.00 98.25 95 GLY A N 1
ATOM 729 C CA . GLY A 1 95 ? -14.027 3.690 8.159 1.00 98.25 95 GLY A CA 1
ATOM 730 C C . GLY A 1 95 ? -13.396 3.130 9.435 1.00 98.25 95 GLY A C 1
ATOM 731 O O . GLY A 1 95 ? -13.212 3.906 10.371 1.00 98.25 95 GLY A O 1
ATOM 732 N N . ASP A 1 96 ? -13.038 1.843 9.487 1.00 98.44 96 ASP A N 1
ATOM 733 C CA . ASP A 1 96 ? -12.305 1.291 10.628 1.00 98.44 96 ASP A CA 1
ATOM 734 C C . ASP A 1 96 ? -10.905 1.921 10.722 1.00 98.44 96 ASP A C 1
ATOM 736 O O . ASP A 1 96 ? -10.256 2.206 9.708 1.00 98.44 96 ASP A O 1
ATOM 740 N N . GLU A 1 97 ? -10.438 2.127 11.955 1.00 98.19 97 GLU A N 1
ATOM 741 C CA . GLU A 1 97 ? -9.064 2.539 12.244 1.00 98.19 97 GLU A CA 1
ATOM 742 C C . GLU A 1 97 ? -8.205 1.308 12.539 1.00 98.19 97 GLU A C 1
ATOM 744 O O . GLU A 1 97 ? -8.556 0.462 13.366 1.00 98.19 97 GLU A O 1
ATOM 749 N N . VAL A 1 98 ? -7.065 1.216 11.861 1.00 98.44 98 VAL A N 1
ATOM 750 C CA . VAL A 1 98 ? -6.126 0.095 11.948 1.00 98.44 98 VAL A CA 1
ATOM 751 C C . VAL A 1 98 ? -4.700 0.607 12.121 1.00 98.44 98 VAL A C 1
ATOM 753 O O . VAL A 1 98 ? -4.377 1.746 11.788 1.00 98.44 98 VAL A O 1
ATOM 756 N N . THR A 1 99 ? -3.813 -0.247 12.632 1.00 98.50 99 THR A N 1
ATOM 757 C CA . THR A 1 99 ? -2.376 0.051 12.704 1.00 98.50 99 THR A CA 1
ATOM 758 C C . THR A 1 99 ? -1.633 -0.739 11.638 1.00 98.50 99 THR A C 1
ATOM 760 O O . THR A 1 99 ? -1.725 -1.965 11.606 1.00 98.50 99 THR A O 1
ATOM 763 N N . LEU A 1 100 ? -0.863 -0.051 10.799 1.00 98.38 100 LEU A N 1
ATOM 764 C CA . LEU A 1 100 ? -0.063 -0.685 9.752 1.00 98.38 100 LEU A CA 1
ATOM 765 C C . L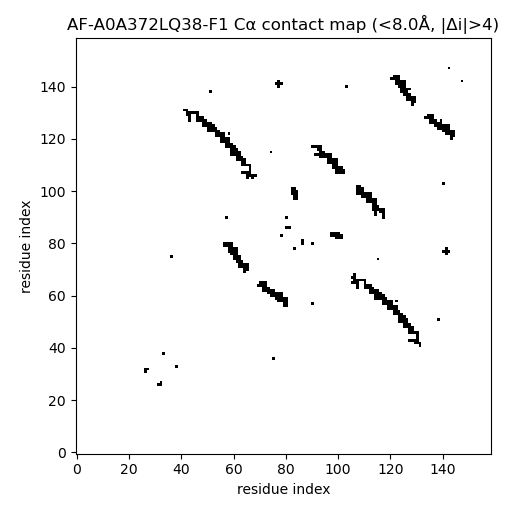EU A 1 100 ? 1.160 -1.390 10.365 1.00 98.38 100 LEU A C 1
ATOM 767 O O . LEU A 1 100 ? 1.854 -0.822 11.209 1.00 98.38 100 LEU A O 1
ATOM 771 N N . ASN A 1 101 ? 1.446 -2.622 9.950 1.00 97.94 101 ASN A N 1
ATOM 772 C CA . ASN A 1 101 ? 2.613 -3.411 10.373 1.00 97.94 101 ASN A CA 1
ATOM 773 C C . ASN A 1 101 ? 3.622 -3.656 9.231 1.00 97.94 101 ASN A C 1
ATOM 775 O O . ASN A 1 101 ? 4.641 -4.324 9.430 1.00 97.94 101 ASN A O 1
ATOM 779 N N . VAL A 1 102 ? 3.368 -3.072 8.062 1.00 94.94 102 VAL A N 1
ATOM 780 C CA . VAL A 1 102 ? 4.216 -3.134 6.868 1.00 94.94 102 VAL A CA 1
ATOM 781 C C . VAL A 1 102 ? 4.889 -1.785 6.589 1.00 94.94 102 VAL A C 1
ATOM 783 O O . VAL A 1 102 ? 4.455 -0.749 7.090 1.00 94.94 102 VAL A O 1
ATOM 786 N N . GLU A 1 103 ? 5.967 -1.804 5.808 1.00 93.31 103 GLU A N 1
ATOM 787 C CA . GLU A 1 103 ? 6.721 -0.619 5.385 1.00 93.31 103 GLU A CA 1
ATOM 788 C C . GLU A 1 103 ? 6.902 -0.625 3.857 1.00 93.31 103 GLU A C 1
ATOM 790 O O . GLU A 1 103 ? 7.971 -0.975 3.359 1.00 93.31 103 GLU A O 1
ATOM 795 N N . HIS A 1 104 ? 5.855 -0.278 3.098 1.00 89.00 104 HIS A N 1
ATOM 796 C CA . HIS A 1 104 ? 5.981 -0.085 1.642 1.00 89.00 104 HIS A CA 1
ATOM 797 C C . HIS A 1 104 ? 6.688 1.238 1.308 1.00 89.00 104 HIS A C 1
ATOM 799 O O . HIS A 1 104 ? 7.482 1.316 0.374 1.00 89.00 104 HIS A O 1
ATOM 805 N N . MET A 1 105 ? 6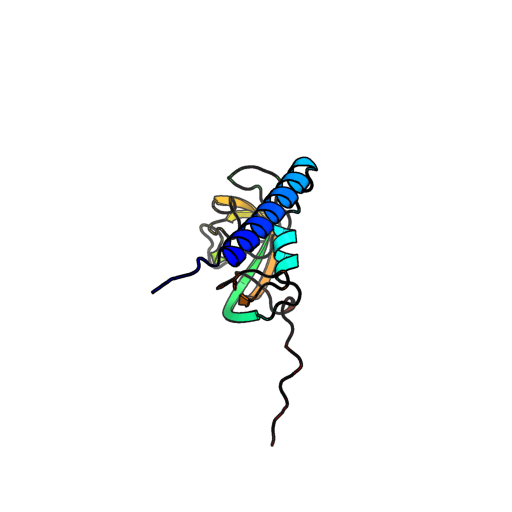.426 2.274 2.110 1.00 87.62 105 MET A N 1
ATOM 806 C CA . MET A 1 105 ? 7.047 3.597 2.033 1.00 87.62 105 MET A CA 1
ATOM 807 C C . MET A 1 105 ? 7.493 4.028 3.426 1.00 87.62 105 MET A C 1
ATOM 809 O O . MET A 1 105 ? 6.863 3.634 4.403 1.00 87.62 105 MET A O 1
ATOM 813 N N . GLU A 1 106 ? 8.532 4.860 3.512 1.00 89.81 106 GLU A N 1
ATOM 814 C CA . GLU A 1 106 ? 9.057 5.348 4.789 1.00 89.81 106 GLU A CA 1
ATOM 815 C C . GLU A 1 106 ? 7.972 6.030 5.641 1.00 89.81 106 GLU A C 1
ATOM 817 O O . GLU A 1 106 ? 7.238 6.907 5.185 1.00 89.81 106 GLU A O 1
ATOM 822 N N . GLY A 1 107 ? 7.893 5.627 6.909 1.00 93.94 107 GLY A N 1
ATOM 823 C CA . GLY A 1 107 ? 6.941 6.153 7.881 1.00 93.94 107 GLY A CA 1
ATOM 824 C C . GLY A 1 107 ? 5.581 5.454 7.849 1.00 93.94 107 GLY A C 1
ATOM 825 O O . GLY A 1 107 ? 4.667 5.873 8.557 1.00 93.94 107 GLY A O 1
ATOM 826 N N . MET A 1 108 ? 5.415 4.390 7.067 1.00 95.69 108 MET A N 1
ATOM 827 C CA . MET A 1 108 ? 4.173 3.623 7.022 1.00 95.69 108 MET A CA 1
ATOM 828 C C . MET A 1 108 ? 4.028 2.708 8.237 1.00 95.69 108 MET A C 1
ATOM 830 O O . MET A 1 108 ? 2.947 2.623 8.827 1.00 95.69 108 MET A O 1
ATOM 834 N N . LYS A 1 109 ? 5.109 2.050 8.665 1.00 97.62 109 LYS A N 1
ATOM 835 C CA . LYS A 1 109 ? 5.025 1.079 9.757 1.00 97.62 109 LYS A CA 1
ATOM 836 C C . LYS A 1 109 ? 4.666 1.758 11.072 1.00 97.62 109 LYS A C 1
ATOM 838 O O . LYS A 1 109 ? 5.297 2.719 11.508 1.00 97.62 109 LYS A O 1
ATOM 843 N N . GLY A 1 110 ? 3.657 1.212 11.740 1.00 98.00 110 GLY A N 1
ATOM 844 C CA . GLY A 1 110 ? 3.113 1.729 12.989 1.00 98.00 110 GLY A CA 1
ATOM 845 C C . GLY A 1 110 ? 2.184 2.934 12.825 1.00 98.00 110 GLY A C 1
ATOM 846 O O . GLY A 1 110 ? 1.665 3.409 13.836 1.00 98.00 110 GLY A O 1
ATOM 847 N N . ALA A 1 111 ? 1.949 3.427 11.604 1.00 98.31 111 ALA A N 1
ATOM 848 C CA . ALA A 1 111 ? 1.002 4.511 11.376 1.00 98.31 111 ALA A CA 1
ATOM 849 C C . ALA A 1 111 ? -0.436 4.052 11.667 1.00 98.31 111 ALA A C 1
ATOM 851 O O . ALA A 1 111 ? -0.815 2.916 11.367 1.00 98.31 111 ALA A O 1
ATOM 852 N N . GLN A 1 112 ? -1.237 4.957 12.239 1.00 98.19 112 GLN A N 1
ATOM 853 C CA . GLN A 1 112 ? -2.689 4.789 12.302 1.00 98.19 112 GLN A CA 1
ATOM 854 C C . GLN A 1 112 ? -3.277 5.136 10.938 1.00 98.19 112 GLN A C 1
ATOM 856 O O . GLN A 1 112 ? -3.005 6.212 10.395 1.00 98.19 112 GLN A O 1
ATOM 861 N N . ALA A 1 113 ? -4.077 4.225 10.402 1.00 98.38 113 ALA A N 1
ATOM 862 C CA . ALA A 1 113 ? -4.673 4.334 9.087 1.00 98.38 113 ALA A CA 1
ATOM 863 C C . ALA A 1 113 ? -6.186 4.131 9.160 1.00 98.38 113 ALA A C 1
ATOM 865 O O . ALA A 1 113 ? -6.682 3.359 9.978 1.00 98.38 113 ALA A O 1
ATOM 866 N N . THR A 1 114 ? -6.915 4.806 8.280 1.00 98.69 114 THR A N 1
ATOM 867 C CA . THR A 1 114 ? -8.343 4.571 8.055 1.00 98.69 114 THR A CA 1
ATOM 868 C C . THR A 1 114 ? -8.516 3.697 6.820 1.00 98.69 114 THR A C 1
ATOM 870 O O . THR A 1 114 ? -7.879 3.959 5.797 1.00 98.69 114 THR A O 1
ATOM 873 N N . ILE A 1 115 ? -9.383 2.686 6.899 1.00 98.62 115 ILE A N 1
ATOM 874 C CA . ILE A 1 115 ? -9.780 1.882 5.739 1.00 98.62 115 ILE A CA 1
ATOM 875 C C . ILE A 1 115 ? -10.684 2.717 4.824 1.00 98.62 115 ILE A C 1
ATOM 877 O O . ILE A 1 115 ? -11.813 3.044 5.193 1.00 98.62 115 ILE A O 1
ATOM 881 N N . ASP A 1 116 ? -10.216 3.028 3.616 1.00 98.31 116 ASP A N 1
ATOM 882 C CA . ASP A 1 116 ? -10.990 3.763 2.609 1.00 98.31 116 ASP A CA 1
ATOM 883 C C . ASP A 1 116 ? -11.842 2.811 1.758 1.00 98.31 116 ASP A C 1
ATOM 885 O O . ASP A 1 116 ? -13.003 3.091 1.461 1.00 98.31 116 ASP A O 1
ATOM 889 N N . THR A 1 117 ? -11.272 1.662 1.382 1.00 98.12 117 THR A N 1
ATOM 890 C CA . THR A 1 117 ? -11.957 0.585 0.648 1.00 98.12 117 THR A CA 1
ATOM 891 C C . THR A 1 117 ? -11.484 -0.776 1.141 1.00 98.12 117 THR A C 1
ATOM 893 O O . THR A 1 117 ? -10.367 -0.888 1.640 1.00 98.12 117 THR A O 1
ATOM 896 N N . ALA A 1 118 ? -12.335 -1.794 1.006 1.00 97.62 118 ALA A N 1
ATOM 897 C CA . ALA A 1 118 ? -12.044 -3.174 1.377 1.00 97.62 118 ALA A CA 1
ATOM 898 C C . ALA A 1 118 ? -12.635 -4.116 0.327 1.00 97.62 118 ALA A C 1
ATOM 900 O O . ALA 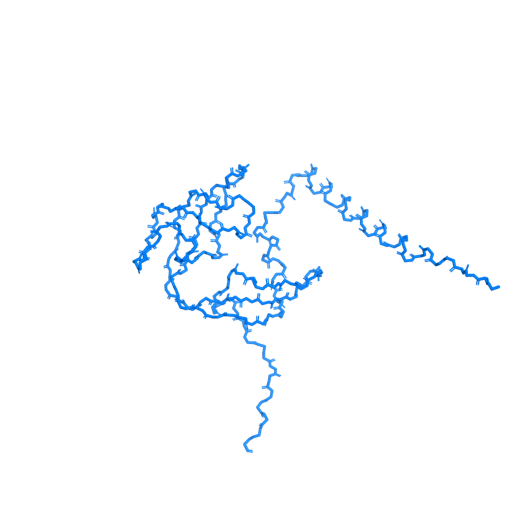A 1 118 ? -13.827 -4.021 0.018 1.00 97.62 118 ALA A O 1
ATOM 901 N N . GLU A 1 119 ? -11.820 -5.022 -0.201 1.00 96.62 119 GLU A N 1
ATOM 902 C CA . GLU A 1 119 ? -12.237 -5.984 -1.218 1.00 96.62 119 GLU A CA 1
ATOM 903 C C . GLU A 1 119 ?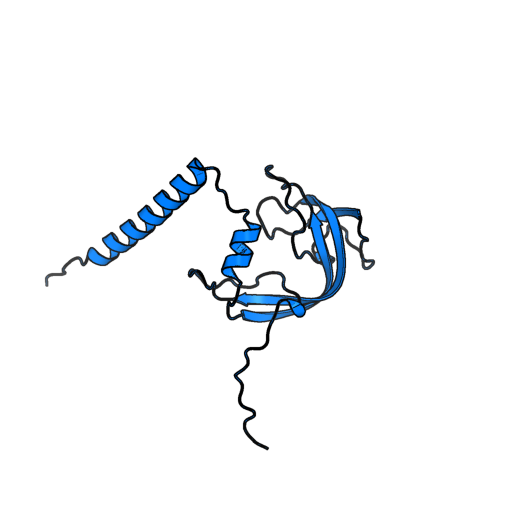 -11.515 -7.317 -1.027 1.00 96.62 119 GLU A C 1
ATOM 905 O O . GLU A 1 119 ? -10.312 -7.352 -0.794 1.00 96.62 119 GLU A O 1
ATOM 910 N N . GLN A 1 120 ? -12.241 -8.428 -1.136 1.00 96.81 120 GLN A N 1
ATOM 911 C CA . GLN A 1 120 ? -11.625 -9.750 -1.173 1.00 96.81 120 GLN A CA 1
ATOM 912 C C . GLN A 1 120 ? -11.314 -10.119 -2.623 1.00 96.81 120 GLN A C 1
ATOM 914 O O . GLN A 1 120 ? -12.229 -10.248 -3.433 1.00 96.81 120 GLN A O 1
ATOM 919 N N . THR A 1 121 ? -10.033 -10.286 -2.942 1.00 96.25 121 THR A N 1
ATOM 920 C CA . THR A 1 121 ? -9.567 -10.550 -4.308 1.00 96.25 121 THR A CA 1
ATOM 921 C C . THR A 1 121 ? -8.214 -11.265 -4.301 1.00 96.25 121 THR A C 1
ATOM 923 O O . THR A 1 121 ? -7.590 -11.436 -3.250 1.00 96.25 121 THR A O 1
ATOM 926 N N . THR A 1 122 ? -7.756 -11.684 -5.479 1.00 95.44 122 THR A N 1
ATOM 927 C CA . THR A 1 122 ? -6.390 -12.174 -5.663 1.00 95.44 122 THR A CA 1
ATOM 928 C C . THR A 1 122 ? -5.455 -10.986 -5.869 1.00 95.44 122 THR A C 1
ATOM 930 O O . THR A 1 122 ? -5.633 -10.185 -6.791 1.00 95.44 122 THR A O 1
ATOM 933 N N . ILE A 1 123 ? -4.437 -10.893 -5.023 1.00 96.75 123 ILE A N 1
ATOM 934 C CA . ILE A 1 123 ? -3.383 -9.887 -5.087 1.00 96.75 123 ILE A CA 1
ATOM 935 C C . ILE A 1 123 ? -2.075 -10.530 -5.558 1.00 96.75 123 ILE A C 1
ATOM 937 O O . ILE A 1 123 ? -1.771 -11.683 -5.234 1.00 96.75 123 ILE A O 1
ATOM 941 N N . TYR A 1 124 ? -1.289 -9.784 -6.326 1.00 95.12 124 TYR A N 1
ATOM 942 C CA . TYR A 1 124 ? -0.052 -10.253 -6.928 1.00 95.12 124 TYR A CA 1
ATOM 943 C C . TYR A 1 124 ? 1.146 -9.460 -6.425 1.00 95.12 124 TYR A C 1
ATOM 945 O O . TYR A 1 124 ? 1.110 -8.236 -6.290 1.00 95.12 124 TYR A O 1
ATOM 953 N N . MET A 1 125 ? 2.233 -10.189 -6.202 1.00 95.31 125 MET A N 1
ATOM 954 C CA . MET A 1 125 ? 3.564 -9.632 -6.022 1.00 95.31 125 MET A CA 1
ATOM 955 C C . MET A 1 125 ? 4.317 -9.774 -7.343 1.00 95.31 125 MET A C 1
ATOM 957 O O . MET A 1 125 ? 4.304 -10.851 -7.953 1.00 95.31 125 MET A O 1
ATOM 961 N N . VAL A 1 126 ? 4.970 -8.703 -7.790 1.00 94.94 126 VAL A N 1
ATOM 962 C CA . VAL A 1 126 ? 5.594 -8.652 -9.117 1.00 94.94 126 VAL A CA 1
ATOM 963 C C . VAL A 1 126 ? 7.040 -8.175 -9.070 1.00 94.94 126 VAL A C 1
ATOM 965 O O . VAL A 1 126 ? 7.410 -7.303 -8.293 1.00 94.94 126 VAL A O 1
ATOM 968 N N . ASP A 1 127 ? 7.863 -8.712 -9.958 1.00 94.75 127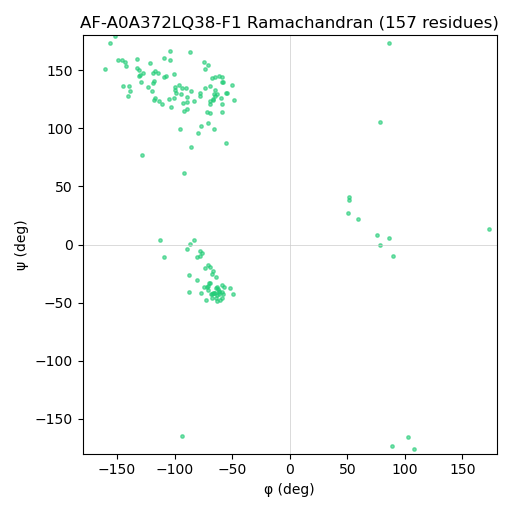 ASP A N 1
ATOM 969 C CA . ASP A 1 127 ? 9.120 -8.080 -10.340 1.00 94.75 127 ASP A CA 1
ATOM 970 C C . ASP A 1 127 ? 8.896 -7.278 -11.624 1.00 94.75 127 ASP A C 1
ATOM 972 O O . ASP A 1 127 ? 8.300 -7.805 -12.562 1.00 94.75 127 ASP A O 1
ATOM 976 N N . TYR A 1 128 ? 9.433 -6.066 -11.738 1.00 93.06 128 TYR A N 1
ATOM 977 C CA . TYR A 1 128 ? 9.302 -5.271 -12.962 1.00 93.06 128 TYR A CA 1
ATOM 978 C C . TYR A 1 128 ? 10.542 -4.422 -13.247 1.00 93.06 128 TYR A C 1
ATOM 980 O O . TYR A 1 128 ? 11.353 -4.134 -12.363 1.00 93.06 128 TYR A O 1
ATOM 988 N N . THR A 1 129 ? 10.698 -4.021 -14.506 1.00 89.81 129 THR A N 1
ATOM 989 C CA . THR A 1 129 ? 11.718 -3.048 -14.916 1.00 89.81 129 THR A CA 1
ATOM 990 C C . THR A 1 129 ? 11.037 -1.697 -15.146 1.00 89.81 129 THR A C 1
ATOM 992 O O . THR A 1 129 ? 10.159 -1.627 -16.006 1.00 89.81 129 THR A O 1
ATOM 995 N N . PRO A 1 130 ? 11.390 -0.631 -14.401 1.00 90.38 130 PRO A N 1
ATOM 996 C CA . PRO A 1 130 ? 10.739 0.670 -14.544 1.00 90.38 130 PRO A CA 1
ATOM 997 C C . PRO A 1 130 ? 10.843 1.235 -15.966 1.00 90.38 130 PRO A C 1
ATOM 999 O O . PRO A 1 130 ? 11.909 1.190 -16.582 1.00 90.38 130 PRO A O 1
ATOM 1002 N N . THR A 1 131 ? 9.768 1.842 -16.470 1.00 88.62 131 THR A N 1
ATOM 1003 C CA . THR A 1 131 ? 9.756 2.458 -17.815 1.00 88.62 131 THR A CA 1
ATOM 1004 C C . THR A 1 131 ? 10.532 3.770 -17.883 1.00 88.62 131 THR A C 1
ATOM 1006 O O . THR A 1 131 ? 10.970 4.184 -18.954 1.00 88.62 131 THR A O 1
ATOM 1009 N N . THR A 1 132 ? 10.753 4.405 -16.735 1.00 84.69 132 THR A N 1
ATOM 1010 C CA . THR A 1 132 ? 11.551 5.628 -16.585 1.00 84.69 132 THR A CA 1
ATOM 1011 C C . THR A 1 132 ? 13.056 5.355 -16.487 1.00 84.69 132 THR A C 1
ATOM 1013 O O . THR A 1 132 ? 13.820 6.286 -16.256 1.00 84.69 132 THR A O 1
ATOM 1016 N N . GLY A 1 133 ? 13.490 4.096 -16.615 1.00 82.25 133 GLY A N 1
ATOM 1017 C CA . GLY A 1 133 ? 14.868 3.674 -16.357 1.00 82.25 133 GLY A CA 1
ATOM 1018 C C . GLY A 1 133 ? 15.142 3.340 -14.884 1.00 82.25 133 GLY A C 1
ATOM 1019 O O . GLY A 1 133 ? 14.292 3.522 -14.009 1.00 82.25 133 GLY A O 1
ATOM 1020 N N . GLY A 1 134 ? 16.342 2.817 -14.624 1.00 85.50 134 GLY A N 1
ATOM 1021 C CA . GLY A 1 134 ? 16.788 2.363 -13.304 1.00 85.50 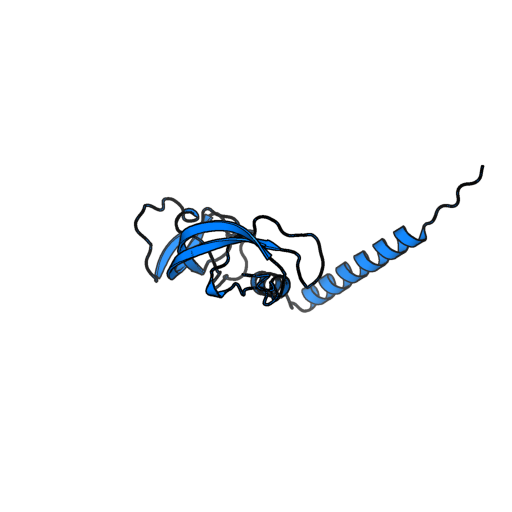134 GLY A CA 1
ATOM 1022 C C . GLY A 1 134 ? 16.882 0.840 -13.174 1.00 85.50 134 GLY A C 1
ATOM 1023 O O . GLY A 1 134 ? 16.698 0.093 -14.137 1.00 85.50 134 GLY A O 1
ATOM 1024 N N . GLU A 1 135 ? 17.209 0.380 -11.968 1.00 89.00 135 GLU A N 1
ATOM 1025 C CA . GLU A 1 135 ? 17.349 -1.046 -11.674 1.00 89.00 135 GLU A CA 1
ATOM 1026 C C . GLU A 1 135 ? 15.998 -1.776 -11.666 1.00 89.00 135 GLU A C 1
ATOM 1028 O O . GLU A 1 135 ? 14.943 -1.197 -11.389 1.00 89.00 135 GLU A O 1
ATOM 1033 N N . ARG A 1 136 ? 16.044 -3.086 -11.939 1.00 90.75 136 ARG A N 1
ATOM 1034 C CA . ARG A 1 136 ? 14.887 -3.975 -11.801 1.00 90.75 136 ARG A CA 1
ATOM 1035 C C . ARG A 1 136 ? 14.403 -3.965 -10.351 1.00 90.75 136 ARG A C 1
ATOM 1037 O O . ARG A 1 136 ? 15.163 -4.295 -9.442 1.00 90.75 136 ARG A O 1
ATOM 1044 N N . VAL A 1 137 ? 13.121 -3.682 -10.160 1.00 92.06 137 VAL A N 1
ATOM 1045 C CA . VAL A 1 137 ? 12.449 -3.768 -8.863 1.00 92.06 137 VAL A CA 1
ATOM 1046 C C . VAL A 1 137 ? 11.982 -5.205 -8.659 1.00 92.06 137 VAL A C 1
ATOM 1048 O O . VAL A 1 137 ? 11.402 -5.807 -9.565 1.00 92.06 137 VAL A O 1
ATOM 1051 N N . LYS A 1 138 ? 12.268 -5.771 -7.485 1.00 94.12 138 LYS A N 1
ATOM 1052 C CA . LYS A 1 138 ? 11.904 -7.148 -7.139 1.00 94.12 138 LYS A CA 1
ATOM 1053 C C . LYS A 1 138 ? 10.893 -7.191 -6.007 1.00 94.12 138 LYS A C 1
ATOM 1055 O O . LYS A 1 138 ? 10.984 -6.372 -5.097 1.00 94.12 138 LYS A O 1
ATOM 1060 N N . ASN A 1 139 ? 10.020 -8.195 -6.031 1.00 93.81 139 ASN A N 1
ATOM 1061 C CA . ASN A 1 139 ? 9.015 -8.465 -5.006 1.00 93.81 139 ASN A CA 1
ATOM 1062 C C . ASN A 1 139 ? 8.158 -7.231 -4.673 1.00 93.81 139 ASN A C 1
ATOM 1064 O O . ASN A 1 139 ? 7.856 -6.989 -3.507 1.00 93.81 139 ASN A O 1
ATOM 1068 N N . HIS A 1 140 ? 7.804 -6.428 -5.679 1.00 92.25 140 HIS A N 1
ATOM 1069 C CA . HIS A 1 140 ? 6.939 -5.272 -5.487 1.00 92.25 140 HIS A CA 1
ATOM 1070 C C . HIS A 1 140 ? 5.544 -5.737 -5.058 1.00 92.25 140 HIS A C 1
ATOM 1072 O O . HIS A 1 140 ? 4.930 -6.598 -5.697 1.00 92.25 140 HIS A O 1
ATOM 1078 N N . GLN A 1 141 ? 5.084 -5.149 -3.962 1.00 91.62 141 GLN A N 1
ATOM 1079 C CA . GLN A 1 141 ? 3.818 -5.388 -3.292 1.00 91.62 141 GLN A CA 1
ATOM 1080 C C . GLN A 1 141 ? 3.032 -4.073 -3.351 1.00 91.62 141 GLN A C 1
ATOM 1082 O O . GLN A 1 141 ? 3.550 -3.038 -2.953 1.00 91.62 141 GLN A O 1
ATOM 1087 N N . TRP A 1 142 ? 1.821 -4.029 -3.879 1.00 93.06 142 TRP A N 1
ATOM 1088 C CA . TRP A 1 142 ? 1.008 -5.111 -4.419 1.00 93.06 142 TRP A CA 1
ATOM 1089 C C . TRP A 1 142 ? 0.232 -4.598 -5.631 1.00 93.06 142 TRP A C 1
ATOM 1091 O O . TRP A 1 142 ? -0.039 -3.403 -5.725 1.00 93.06 142 TRP A O 1
ATOM 1101 N N . VAL A 1 143 ? -0.185 -5.495 -6.524 1.00 93.19 143 VAL A N 1
ATOM 1102 C CA . VAL A 1 143 ? -1.092 -5.155 -7.632 1.00 93.19 143 VAL A CA 1
ATOM 1103 C C . VAL A 1 143 ? -2.251 -6.142 -7.706 1.00 93.19 143 VAL A C 1
ATOM 1105 O O . VAL A 1 143 ? -2.091 -7.331 -7.428 1.00 93.19 143 VAL A O 1
ATOM 1108 N N . THR A 1 144 ? -3.428 -5.657 -8.079 1.00 93.62 144 THR A N 1
ATOM 1109 C CA . THR A 1 144 ? -4.618 -6.484 -8.334 1.00 93.62 144 THR A CA 1
ATOM 1110 C C . THR A 1 144 ? -4.648 -6.983 -9.782 1.00 93.62 144 THR A C 1
ATOM 1112 O O . THR A 1 144 ? -3.919 -6.486 -10.640 1.00 93.62 144 THR A O 1
ATOM 1115 N N . ALA A 1 145 ? -5.505 -7.967 -10.081 1.00 89.81 145 ALA A N 1
ATOM 1116 C CA . ALA A 1 145 ? -5.690 -8.454 -11.454 1.00 89.81 145 ALA A CA 1
ATOM 1117 C C . ALA A 1 145 ? -6.111 -7.340 -12.432 1.00 89.81 145 ALA A C 1
ATOM 1119 O O . ALA A 1 145 ? -5.640 -7.330 -13.565 1.00 89.81 145 ALA A O 1
ATOM 1120 N N . ASP A 1 146 ? -6.943 -6.394 -11.991 1.00 90.25 146 ASP A N 1
ATOM 1121 C CA . ASP A 1 146 ? -7.436 -5.289 -12.826 1.00 90.25 146 ASP A CA 1
ATOM 1122 C C . ASP A 1 146 ? -6.338 -4.272 -13.189 1.00 90.25 146 ASP A C 1
ATOM 1124 O O . ASP A 1 146 ? -6.467 -3.519 -14.156 1.00 90.25 146 ASP A O 1
ATOM 1128 N N . GLU A 1 147 ? -5.241 -4.254 -12.427 1.00 89.56 147 GLU A N 1
ATOM 1129 C CA . GLU A 1 147 ? -4.068 -3.400 -12.655 1.00 89.56 147 GLU A CA 1
ATOM 1130 C C . GLU A 1 147 ? -3.026 -4.066 -13.568 1.00 89.56 147 GLU A C 1
ATOM 1132 O O . GLU A 1 147 ? -2.032 -3.441 -13.943 1.00 89.56 147 GLU A O 1
ATOM 1137 N N . LEU A 1 148 ? -3.261 -5.321 -13.961 1.00 91.19 148 LEU A N 1
ATOM 1138 C CA . LEU A 1 148 ? -2.418 -6.080 -14.872 1.00 91.19 148 LEU A CA 1
ATOM 1139 C C . LEU A 1 148 ? -3.109 -6.266 -16.222 1.00 91.19 148 LEU A C 1
ATOM 1141 O O . LEU A 1 148 ? -4.316 -6.470 -16.324 1.00 91.19 148 LEU A O 1
ATOM 1145 N N . GLN A 1 149 ? -2.313 -6.236 -17.287 1.00 89.81 149 GLN A N 1
ATOM 1146 C CA . GLN A 1 149 ? -2.774 -6.549 -18.634 1.00 89.81 149 GLN A CA 1
ATOM 1147 C C . GLN A 1 149 ? -1.932 -7.690 -19.206 1.00 89.81 149 GLN A C 1
ATOM 1149 O O . GLN A 1 149 ? -0.705 -7.665 -19.069 1.00 89.81 149 GLN A O 1
ATOM 1154 N N . PRO A 1 150 ? -2.553 -8.692 -19.853 1.00 85.56 150 PRO A N 1
ATOM 1155 C CA . PRO A 1 150 ? -1.809 -9.683 -20.611 1.00 85.56 150 PRO A CA 1
ATOM 1156 C C . PRO A 1 150 ? -0.986 -8.995 -21.700 1.00 85.56 150 PRO A C 1
ATOM 1158 O O . PRO A 1 150 ? -1.474 -8.094 -22.382 1.00 85.56 150 PRO A O 1
ATOM 1161 N N . ILE A 1 151 ? 0.245 -9.454 -21.908 1.00 79.81 151 ILE A N 1
ATOM 1162 C CA . ILE A 1 151 ? 1.006 -9.064 -23.092 1.00 79.81 151 ILE A CA 1
ATOM 1163 C C . ILE A 1 151 ? 0.345 -9.771 -24.281 1.00 79.81 151 ILE A C 1
ATOM 1165 O O . ILE A 1 151 ? 0.480 -10.986 -24.438 1.00 79.81 151 ILE A O 1
ATOM 1169 N N . GLU A 1 152 ? -0.412 -9.042 -25.103 1.00 64.00 152 GLU A N 1
ATOM 1170 C CA . GLU A 1 152 ? -0.923 -9.590 -26.360 1.00 64.00 152 GLU A CA 1
ATOM 1171 C C . GLU A 1 152 ? 0.261 -9.870 -27.300 1.00 64.00 152 GLU A C 1
ATOM 1173 O O . GLU A 1 152 ? 0.819 -8.963 -27.915 1.00 64.00 152 GLU A O 1
ATOM 1178 N N . GLY A 1 153 ? 0.696 -11.134 -27.361 1.00 55.59 153 GLY A N 1
ATOM 1179 C CA . GLY A 1 153 ? 1.853 -11.524 -28.177 1.00 55.59 153 GLY A CA 1
ATOM 1180 C C . GLY A 1 153 ? 2.350 -12.967 -28.046 1.00 55.59 153 GLY A C 1
ATOM 1181 O O . GLY A 1 153 ? 3.447 -13.263 -28.509 1.00 55.59 153 GLY A O 1
ATOM 1182 N N . GLY A 1 154 ? 1.586 -13.876 -27.434 1.00 42.81 154 GLY A N 1
ATOM 1183 C CA . GLY A 1 154 ? 1.871 -15.311 -27.479 1.00 42.81 154 GLY A CA 1
ATOM 1184 C C . GLY A 1 154 ? 1.066 -15.965 -28.593 1.00 42.81 154 GLY A C 1
ATOM 1185 O O . GLY A 1 154 ? -0.118 -16.237 -28.410 1.00 42.81 154 GLY A O 1
ATOM 1186 N N . GLU A 1 155 ? 1.684 -16.199 -29.749 1.00 42.50 155 GLU A N 1
ATOM 1187 C CA . GLU A 1 155 ? 1.098 -17.034 -30.794 1.00 42.50 155 GLU A CA 1
ATOM 1188 C C . GLU A 1 155 ? 0.599 -18.356 -30.193 1.00 42.50 155 GLU A C 1
ATOM 1190 O O . GLU A 1 155 ? 1.349 -19.119 -29.581 1.00 42.50 155 GLU A O 1
ATOM 1195 N N . HIS A 1 156 ? -0.684 -18.636 -30.414 1.00 44.19 156 HIS A N 1
ATOM 1196 C CA . HIS A 1 156 ? -1.218 -19.988 -30.440 1.00 44.19 156 HIS A CA 1
ATOM 1197 C C . HIS A 1 156 ? -0.426 -20.803 -31.477 1.00 44.19 156 HIS A C 1
ATOM 1199 O O . HIS A 1 156 ? -0.801 -20.893 -32.646 1.00 44.19 156 HIS A O 1
ATOM 1205 N N . ALA A 1 157 ? 0.683 -21.407 -31.061 1.00 42.56 157 ALA A N 1
ATOM 1206 C CA . ALA A 1 157 ? 1.363 -22.416 -31.850 1.00 42.56 157 ALA A CA 1
ATOM 1207 C C . ALA A 1 157 ? 0.637 -23.760 -31.678 1.00 42.56 157 ALA A C 1
ATOM 1209 O O . ALA A 1 157 ? 0.876 -24.488 -30.720 1.00 42.56 157 A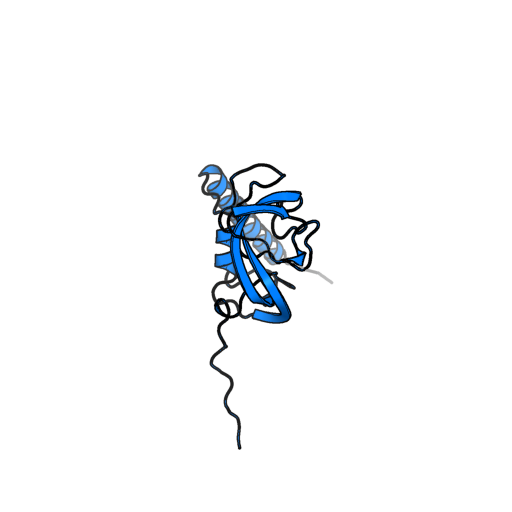LA A O 1
ATOM 1210 N N . GLY A 1 158 ? -0.246 -24.055 -32.635 1.00 45.84 158 GLY A N 1
ATOM 1211 C CA . GLY A 1 158 ? -0.410 -25.392 -33.217 1.00 45.84 158 GLY A CA 1
ATOM 1212 C C . GLY A 1 158 ? -1.191 -26.436 -32.417 1.00 45.84 158 GLY A C 1
ATOM 1213 O O . GLY A 1 158 ? -0.667 -27.055 -31.495 1.00 45.84 158 GLY A O 1
ATOM 1214 N N . HIS A 1 159 ? -2.419 -26.687 -32.874 1.00 37.25 159 HIS A N 1
ATOM 1215 C CA . HIS A 1 159 ? -3.077 -27.995 -32.797 1.00 37.25 159 HIS A CA 1
ATOM 1216 C C . HIS A 1 159 ? -2.534 -28.912 -33.904 1.00 37.25 159 HIS A C 1
ATOM 1218 O O . HIS A 1 159 ? -2.150 -28.361 -34.965 1.00 37.25 159 HIS A O 1
#

Sequence (159 aa):
MTLVLNVSNHLIDYADSLAEEIVDGVLHSMKLEIPQLEKEQARMKGAEATIVGAYDTTVYAVSYTPTTGGEKVTNHKWVIQEDLKDAGDTPYKVGDEVTLNVEHMEGMKGAQATIDTAEQTTIYMVDYTPTTGGERVKNHQWVTADELQPIEGGEHAGH

Organism: NCBI:txid2303992